Protein AF-A0A7S2IFE1-F1 (afdb_monomer)

Structure (mmCIF, N/CA/C/O backbone):
data_AF-A0A7S2IFE1-F1
#
_entry.id   AF-A0A7S2IFE1-F1
#
loop_
_atom_site.group_PDB
_atom_site.id
_atom_site.type_symbol
_atom_site.label_atom_id
_atom_site.label_alt_id
_atom_site.label_comp_id
_atom_site.label_asym_id
_atom_site.label_entity_id
_atom_site.label_seq_id
_atom_site.pdbx_PDB_ins_code
_atom_site.Cartn_x
_atom_site.Cartn_y
_atom_site.Cartn_z
_atom_site.occupancy
_atom_site.B_iso_or_equiv
_atom_site.auth_seq_id
_atom_site.auth_comp_id
_atom_site.auth_asym_id
_atom_site.auth_atom_id
_atom_site.pdbx_PDB_model_num
ATOM 1 N N . ILE A 1 1 ? -15.696 -22.538 -21.270 1.00 53.84 1 ILE A N 1
ATOM 2 C CA . ILE A 1 1 ? -15.846 -22.501 -19.796 1.00 53.84 1 ILE A CA 1
ATOM 3 C C . ILE A 1 1 ? -16.103 -21.050 -19.446 1.00 53.84 1 ILE A C 1
ATOM 5 O O . ILE A 1 1 ? -15.256 -20.229 -19.768 1.00 53.84 1 ILE A O 1
ATOM 9 N N . ASP A 1 2 ? -17.282 -20.742 -18.916 1.00 73.50 2 ASP A N 1
ATOM 10 C CA . ASP A 1 2 ? -17.671 -19.380 -18.537 1.00 73.50 2 ASP A CA 1
ATOM 11 C C . ASP A 1 2 ? -17.404 -19.205 -17.034 1.00 73.50 2 ASP A C 1
ATOM 13 O O . ASP A 1 2 ? -17.805 -20.053 -16.229 1.00 73.50 2 ASP A O 1
ATOM 17 N N . ALA A 1 3 ? -16.614 -18.199 -16.658 1.00 79.62 3 ALA A N 1
ATOM 18 C CA . ALA A 1 3 ? -16.078 -18.071 -15.305 1.00 79.62 3 ALA A CA 1
ATOM 19 C C . ALA A 1 3 ? -17.050 -17.318 -14.387 1.00 79.62 3 ALA A C 1
ATOM 21 O O . ALA A 1 3 ? -17.575 -16.266 -14.738 1.00 79.62 3 ALA A O 1
ATOM 22 N N . ARG A 1 4 ? -17.245 -17.831 -13.166 1.00 85.38 4 ARG A N 1
ATOM 23 C CA . ARG A 1 4 ? -18.012 -17.156 -12.109 1.00 85.38 4 ARG A CA 1
ATOM 24 C C . ARG A 1 4 ? -17.164 -16.043 -11.486 1.00 85.38 4 ARG A C 1
ATOM 26 O O . ARG A 1 4 ? -16.562 -16.246 -10.435 1.00 85.38 4 ARG A O 1
ATOM 33 N N . THR A 1 5 ? -17.076 -14.892 -12.145 1.00 90.00 5 THR A N 1
ATOM 34 C CA . THR A 1 5 ? -16.458 -13.684 -11.580 1.00 90.00 5 THR A CA 1
ATOM 35 C C . THR A 1 5 ? -17.531 -12.743 -11.036 1.00 90.00 5 THR A C 1
ATOM 37 O O . THR A 1 5 ? -18.658 -12.698 -11.525 1.00 90.00 5 THR A O 1
ATOM 40 N N . PHE A 1 6 ? -17.187 -11.992 -9.992 1.00 88.94 6 PHE A N 1
ATOM 41 C CA . PHE A 1 6 ? -17.997 -10.865 -9.539 1.00 88.94 6 PHE A CA 1
ATOM 42 C C . PHE A 1 6 ? -17.568 -9.601 -10.300 1.00 88.94 6 PHE A C 1
ATOM 44 O O . PHE A 1 6 ? -16.390 -9.482 -10.647 1.00 88.94 6 PHE A O 1
ATOM 51 N N . PRO A 1 7 ? -18.481 -8.652 -10.569 1.00 90.75 7 PRO A N 1
ATOM 52 C CA . PRO A 1 7 ? -18.118 -7.396 -11.216 1.00 90.75 7 PRO A CA 1
ATOM 53 C C . PRO A 1 7 ? -17.137 -6.603 -10.339 1.00 90.75 7 PRO A C 1
ATOM 55 O O . PRO A 1 7 ? -17.379 -6.409 -9.148 1.00 90.75 7 PRO A O 1
ATOM 58 N N . VAL A 1 8 ? -16.039 -6.129 -10.934 1.00 92.62 8 VAL A N 1
ATOM 59 C CA . VAL A 1 8 ? -15.009 -5.324 -10.257 1.00 92.62 8 VAL A CA 1
ATOM 60 C C . VAL A 1 8 ? -14.990 -3.921 -10.857 1.00 92.62 8 VAL A C 1
ATOM 62 O O . VAL A 1 8 ? -14.825 -3.760 -12.065 1.00 92.62 8 VAL A O 1
ATOM 65 N N . THR A 1 9 ? -15.132 -2.899 -10.013 1.00 93.75 9 THR A N 1
ATOM 66 C CA . THR A 1 9 ? -15.028 -1.494 -10.434 1.00 93.75 9 THR A CA 1
ATOM 67 C C . THR A 1 9 ? -13.569 -1.051 -10.436 1.00 93.75 9 THR A C 1
ATOM 69 O O . THR A 1 9 ? -12.890 -1.128 -9.413 1.00 93.75 9 THR A O 1
ATOM 72 N N . VAL A 1 10 ? -13.089 -0.551 -11.576 1.00 95.12 10 VAL A N 1
ATOM 73 C CA . VAL A 1 10 ? -11.712 -0.064 -11.731 1.00 95.12 10 VAL A CA 1
ATOM 74 C C . VAL A 1 10 ? -11.654 1.444 -11.488 1.00 95.12 10 VAL A C 1
ATOM 76 O O . VAL A 1 10 ? -12.428 2.206 -12.066 1.00 95.12 10 VAL A O 1
ATOM 79 N N . HIS A 1 11 ? -10.711 1.881 -10.653 1.00 94.31 11 HIS A N 1
ATOM 80 C CA . HIS A 1 11 ? -10.449 3.292 -10.373 1.00 94.31 11 HIS A CA 1
ATOM 81 C C . HIS A 1 11 ? -9.014 3.651 -10.760 1.00 94.31 11 HIS A C 1
ATOM 83 O O . HIS A 1 11 ? -8.075 2.979 -10.342 1.00 94.31 11 HIS A O 1
ATOM 89 N N . PHE A 1 12 ? -8.844 4.742 -11.509 1.00 94.69 12 PHE A N 1
ATOM 90 C CA . PHE A 1 12 ? -7.537 5.249 -11.928 1.00 94.69 12 PHE A CA 1
ATOM 91 C C . PHE A 1 12 ? -7.212 6.575 -11.239 1.00 94.69 12 PHE A C 1
ATOM 93 O O . PHE A 1 12 ? -8.102 7.386 -10.966 1.00 94.69 12 PHE A O 1
ATOM 100 N N . SER A 1 13 ? -5.925 6.805 -10.974 1.00 92.50 13 SER A N 1
ATOM 101 C CA . SER A 1 13 ? -5.438 8.138 -10.610 1.00 92.50 13 SER A CA 1
ATOM 102 C C . SER A 1 13 ? -5.477 9.063 -11.830 1.00 92.50 13 SER A C 1
ATOM 104 O O . SER A 1 13 ? -5.393 8.606 -12.968 1.00 92.50 13 SER A O 1
ATOM 106 N N . ARG A 1 14 ? -5.599 10.375 -11.598 1.00 91.81 14 ARG A N 1
ATOM 107 C CA . ARG A 1 14 ? -5.566 11.386 -12.672 1.00 91.81 14 ARG A CA 1
ATOM 108 C C . ARG A 1 14 ? -4.164 11.583 -13.251 1.00 91.81 14 ARG A C 1
ATOM 110 O O . ARG A 1 14 ? -4.053 11.928 -14.421 1.00 91.81 14 ARG A O 1
ATOM 117 N N . SER A 1 15 ? -3.141 11.371 -12.428 1.00 92.00 15 SER A N 1
ATOM 118 C CA . SER A 1 15 ? -1.726 11.473 -12.782 1.00 92.00 15 SER A CA 1
ATOM 119 C C . SER A 1 15 ? -0.961 10.320 -12.141 1.00 92.00 15 SER A C 1
ATOM 121 O O . SER A 1 15 ? -1.384 9.795 -11.105 1.00 92.00 15 SER A O 1
ATOM 123 N N . THR A 1 16 ? 0.153 9.940 -12.758 1.00 93.44 16 THR A N 1
ATOM 124 C CA . THR A 1 16 ? 1.093 8.963 -12.207 1.00 93.44 16 THR A CA 1
ATOM 125 C C . THR A 1 16 ? 2.061 9.690 -11.284 1.00 93.44 16 THR A C 1
ATOM 127 O O . THR A 1 16 ? 2.756 10.595 -11.735 1.00 93.44 16 THR A O 1
ATOM 130 N N . ASP A 1 17 ? 2.066 9.322 -10.006 1.00 90.94 17 ASP A N 1
ATOM 131 C CA . ASP A 1 17 ? 3.036 9.825 -9.034 1.00 90.94 17 ASP A CA 1
ATOM 132 C C . ASP A 1 17 ? 4.347 9.036 -9.176 1.00 90.94 17 ASP A C 1
ATOM 134 O O . ASP A 1 17 ? 4.302 7.809 -9.305 1.00 90.94 17 ASP A O 1
ATOM 138 N N . ASP A 1 18 ? 5.496 9.716 -9.110 1.00 91.56 18 ASP A N 1
ATOM 139 C CA . ASP A 1 18 ? 6.814 9.061 -9.157 1.00 91.56 18 ASP A CA 1
ATOM 140 C C . ASP A 1 18 ? 7.004 8.128 -7.943 1.00 91.56 18 ASP A C 1
ATOM 142 O O . ASP A 1 18 ? 7.433 6.981 -8.070 1.00 91.56 18 ASP A O 1
ATOM 146 N N . ASP A 1 19 ? 6.562 8.581 -6.764 1.00 93.19 19 ASP A N 1
ATOM 147 C CA . ASP A 1 19 ? 6.574 7.811 -5.520 1.00 93.19 19 ASP A CA 1
ATOM 148 C C . ASP A 1 19 ? 5.307 6.956 -5.355 1.00 93.19 19 ASP A C 1
ATOM 150 O O . ASP A 1 19 ? 4.447 7.205 -4.495 1.00 93.19 19 ASP A O 1
ATOM 154 N N . TYR A 1 20 ? 5.190 5.885 -6.138 1.00 94.50 20 TYR A N 1
ATOM 155 C CA . TYR A 1 20 ? 4.020 4.999 -6.073 1.00 94.50 20 TYR A CA 1
ATOM 156 C C . TYR A 1 20 ? 3.806 4.351 -4.695 1.00 94.50 20 TYR A C 1
ATOM 158 O O . TYR A 1 20 ? 2.667 4.059 -4.329 1.00 94.50 20 TYR A O 1
ATOM 166 N N . ILE A 1 21 ? 4.858 4.170 -3.889 1.00 94.62 21 ILE A N 1
ATOM 167 C CA . ILE A 1 21 ? 4.741 3.661 -2.510 1.00 94.62 21 ILE A CA 1
ATOM 168 C C . ILE A 1 21 ? 3.957 4.639 -1.626 1.00 94.62 21 ILE A C 1
ATOM 170 O O . ILE A 1 21 ? 3.078 4.226 -0.862 1.00 94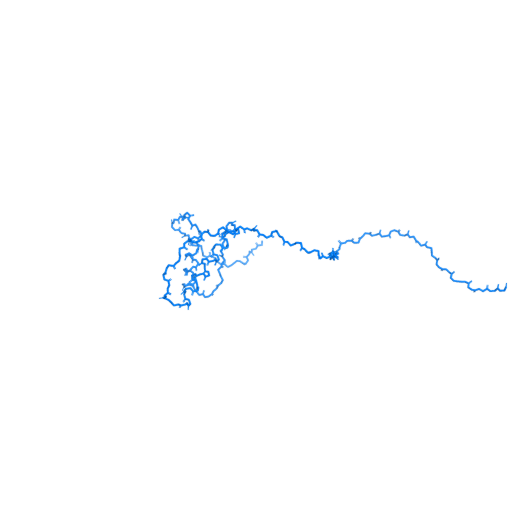.62 21 ILE A O 1
ATOM 174 N N . MET A 1 22 ? 4.225 5.941 -1.756 1.00 93.38 22 MET A N 1
ATOM 175 C CA . MET A 1 22 ? 3.484 6.984 -1.038 1.00 93.38 22 MET A CA 1
ATOM 176 C C . MET A 1 22 ? 2.044 7.084 -1.543 1.00 93.38 22 MET A C 1
ATOM 178 O O . MET A 1 22 ? 1.103 7.172 -0.744 1.00 93.38 22 MET A O 1
ATOM 182 N N . ALA A 1 23 ? 1.851 7.014 -2.861 1.00 93.94 23 ALA A N 1
ATOM 183 C CA . ALA A 1 23 ? 0.523 7.023 -3.465 1.00 93.94 23 ALA A CA 1
ATOM 184 C C . ALA A 1 23 ? -0.327 5.824 -2.999 1.00 93.94 23 ALA A C 1
ATOM 186 O O . ALA A 1 23 ? -1.488 5.996 -2.604 1.00 93.94 23 ALA A O 1
ATOM 187 N N . ALA A 1 24 ? 0.264 4.625 -2.954 1.00 94.81 24 ALA A N 1
ATOM 188 C CA . ALA A 1 24 ? -0.375 3.407 -2.462 1.00 94.81 24 ALA A CA 1
ATOM 189 C C . ALA A 1 24 ? -0.776 3.540 -0.988 1.00 94.81 24 ALA A C 1
ATOM 191 O O . ALA A 1 24 ? -1.924 3.273 -0.631 1.00 94.81 24 ALA A O 1
ATOM 192 N N . HIS A 1 25 ? 0.123 4.033 -0.132 1.00 94.81 25 HIS A N 1
ATOM 193 C CA . HIS A 1 25 ? -0.178 4.288 1.281 1.00 94.81 25 HIS A CA 1
ATOM 194 C C . HIS A 1 25 ? -1.361 5.247 1.468 1.00 94.81 25 HIS A C 1
ATOM 196 O O . HIS A 1 25 ? -2.271 4.979 2.263 1.00 94.81 25 HIS A O 1
ATOM 202 N N . LYS A 1 26 ? -1.397 6.337 0.694 1.00 93.31 26 LYS A N 1
ATOM 203 C CA . LYS A 1 26 ? -2.495 7.312 0.714 1.00 93.31 26 LYS A CA 1
ATOM 204 C C . LYS A 1 26 ? -3.823 6.686 0.282 1.00 93.31 26 LYS A C 1
ATOM 206 O O . LYS A 1 26 ? -4.842 6.919 0.939 1.00 93.31 26 LYS A O 1
ATOM 211 N N . MET A 1 27 ? -3.819 5.876 -0.779 1.00 93.88 27 MET A N 1
ATOM 212 C CA . MET A 1 27 ? -5.001 5.138 -1.244 1.00 93.88 27 MET A CA 1
ATOM 213 C C . MET A 1 27 ? -5.500 4.144 -0.196 1.00 93.88 27 MET A C 1
ATOM 215 O O . MET A 1 27 ? -6.690 4.133 0.118 1.00 93.88 27 MET A O 1
ATOM 219 N N . VAL A 1 28 ? -4.601 3.370 0.409 1.00 94.56 28 VAL A N 1
ATOM 220 C CA . VAL A 1 28 ? -4.943 2.387 1.447 1.00 94.56 28 VAL A CA 1
ATOM 221 C C . VAL A 1 28 ? -5.580 3.069 2.649 1.00 94.56 28 VAL A C 1
ATOM 223 O O . VAL A 1 28 ? -6.641 2.647 3.108 1.00 94.56 28 VAL A O 1
ATOM 226 N N . ARG A 1 29 ? -4.998 4.178 3.120 1.00 92.56 29 ARG A N 1
ATOM 227 C CA . ARG A 1 29 ? -5.572 4.962 4.221 1.00 92.56 29 ARG A CA 1
ATOM 228 C C . ARG A 1 29 ? -6.954 5.515 3.867 1.00 92.56 29 ARG A C 1
ATOM 230 O O . ARG A 1 29 ? -7.828 5.559 4.730 1.00 92.56 29 ARG A O 1
ATOM 237 N N . LYS A 1 30 ? -7.157 5.951 2.620 1.00 92.94 30 LYS A N 1
ATOM 238 C CA . LYS A 1 30 ? -8.452 6.451 2.144 1.00 92.94 30 LYS A CA 1
ATOM 239 C C . LYS A 1 30 ? -9.504 5.340 2.140 1.00 92.94 30 LYS A C 1
ATOM 241 O O . LYS A 1 30 ? -10.569 5.532 2.719 1.00 92.94 30 LYS A O 1
ATOM 246 N N . ILE A 1 31 ? -9.179 4.180 1.566 1.00 94.00 31 ILE A N 1
ATOM 247 C CA . ILE A 1 31 ? -10.055 3.000 1.522 1.00 94.00 31 ILE A CA 1
ATOM 248 C C . ILE A 1 31 ? -10.404 2.539 2.939 1.00 94.00 31 ILE A C 1
ATOM 250 O O . ILE A 1 31 ? -11.579 2.391 3.256 1.00 94.00 31 ILE A O 1
ATOM 254 N N . HIS A 1 32 ? -9.406 2.413 3.816 1.00 91.50 32 HIS A N 1
ATOM 255 C CA . HIS A 1 32 ? -9.594 1.952 5.192 1.00 91.50 32 HIS A CA 1
ATOM 256 C C . HIS A 1 32 ? -10.515 2.859 6.029 1.00 91.50 32 HIS A C 1
ATOM 258 O O . HIS A 1 32 ? -11.165 2.382 6.952 1.00 91.50 32 HIS A O 1
ATOM 264 N N . LYS A 1 33 ? -10.575 4.164 5.721 1.00 90.38 33 LYS A N 1
ATOM 265 C CA . LYS A 1 33 ? -11.426 5.132 6.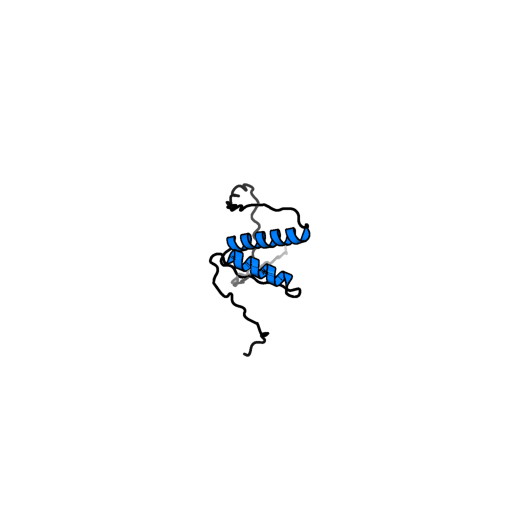435 1.00 90.38 33 LYS A CA 1
ATOM 266 C C . LYS A 1 33 ? -12.820 5.302 5.832 1.00 90.38 33 LYS A C 1
ATOM 268 O O . LYS A 1 33 ? -13.733 5.686 6.553 1.00 90.38 33 LYS A O 1
ATOM 273 N N . GLN A 1 34 ? -12.958 5.136 4.518 1.00 92.06 34 GLN A N 1
ATOM 274 C CA . GLN A 1 34 ? -14.174 5.516 3.787 1.00 92.06 34 GLN A CA 1
ATOM 275 C C . GLN A 1 34 ? -15.050 4.326 3.402 1.00 92.06 34 GLN A C 1
ATOM 277 O O . GLN A 1 34 ? -16.249 4.511 3.205 1.00 92.06 34 GLN A O 1
ATOM 282 N N . LEU A 1 35 ? -14.470 3.133 3.259 1.00 92.31 35 LEU A N 1
ATOM 283 C CA . LEU A 1 35 ? -15.196 1.938 2.842 1.00 92.31 35 LEU A CA 1
ATOM 284 C C . LEU A 1 35 ? -15.538 1.044 4.044 1.00 92.31 35 LEU A C 1
ATOM 286 O O . LEU A 1 35 ? -14.859 1.104 5.072 1.00 92.31 35 LEU A O 1
ATOM 290 N N . PRO A 1 36 ? -16.598 0.221 3.935 1.00 93.19 36 PRO A N 1
ATOM 291 C CA . PRO A 1 36 ? -16.941 -0.768 4.953 1.00 93.19 36 PRO A CA 1
ATOM 292 C C . PRO A 1 36 ? -15.788 -1.756 5.212 1.00 93.19 36 PRO A C 1
ATOM 294 O O . PRO A 1 36 ? -14.891 -1.899 4.376 1.00 93.19 36 PRO A O 1
ATOM 297 N N . PRO A 1 37 ? -15.803 -2.457 6.362 1.00 92.88 37 PRO A N 1
ATOM 298 C CA . PRO A 1 37 ? -14.745 -3.392 6.726 1.00 92.88 37 PRO A CA 1
ATOM 299 C C . PRO A 1 37 ? -14.563 -4.486 5.667 1.00 92.88 37 PRO A C 1
ATOM 301 O O . PRO A 1 37 ? -15.524 -5.108 5.218 1.00 92.88 37 PRO A O 1
ATOM 304 N N . GLY A 1 38 ? -13.307 -4.729 5.299 1.00 94.31 38 GLY A N 1
ATOM 305 C CA . GLY A 1 38 ? -12.902 -5.711 4.301 1.00 94.31 38 GLY A CA 1
ATOM 306 C C . GLY A 1 38 ? -11.380 -5.806 4.198 1.00 94.31 38 GLY A C 1
ATOM 307 O O . GLY A 1 38 ? -10.650 -5.056 4.852 1.00 94.31 38 GLY A O 1
ATOM 308 N N . THR A 1 39 ? -10.895 -6.741 3.386 1.00 94.06 39 THR A N 1
ATOM 309 C CA . THR A 1 39 ? -9.461 -6.932 3.133 1.00 94.06 39 THR A CA 1
ATOM 310 C C . THR A 1 39 ? -8.991 -6.070 1.968 1.00 94.06 39 THR A C 1
ATOM 312 O O . THR A 1 39 ? -9.691 -5.940 0.966 1.00 94.06 39 THR A O 1
ATOM 315 N N . ILE A 1 40 ? -7.778 -5.529 2.072 1.00 95.06 40 ILE A N 1
ATOM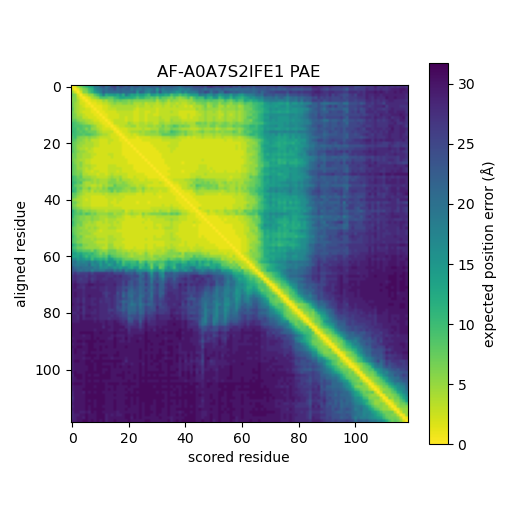 316 C CA . ILE A 1 40 ? -7.135 -4.750 1.011 1.00 95.06 40 ILE A CA 1
ATOM 317 C C . ILE A 1 40 ? -5.925 -5.543 0.520 1.00 95.06 40 ILE A C 1
ATOM 319 O O . ILE A 1 40 ? -5.077 -5.922 1.325 1.00 95.06 40 ILE A O 1
ATOM 323 N N . LEU A 1 41 ? -5.845 -5.772 -0.790 1.00 95.19 41 LEU A N 1
ATOM 324 C CA . LEU A 1 41 ? -4.691 -6.381 -1.450 1.00 95.19 41 LEU A CA 1
ATOM 325 C C . LEU A 1 41 ? -3.914 -5.296 -2.199 1.00 95.19 41 LEU A C 1
ATOM 327 O O . LEU A 1 41 ? -4.504 -4.533 -2.962 1.00 95.19 41 LEU A O 1
ATOM 331 N N . ILE A 1 42 ? -2.604 -5.220 -1.965 1.00 95.44 42 ILE A N 1
ATOM 332 C CA . ILE A 1 42 ? -1.712 -4.228 -2.575 1.00 95.44 42 ILE A CA 1
ATOM 333 C C . ILE A 1 42 ? -0.611 -4.976 -3.321 1.00 95.44 42 ILE A C 1
ATOM 335 O O . ILE A 1 42 ? -0.023 -5.906 -2.774 1.00 95.44 42 ILE A O 1
ATOM 339 N N . PHE A 1 43 ? -0.319 -4.542 -4.544 1.00 96.06 43 PHE A N 1
ATOM 340 C CA . PHE A 1 43 ? 0.765 -5.076 -5.361 1.00 96.06 43 PHE A CA 1
ATOM 341 C C . PHE A 1 43 ? 1.913 -4.063 -5.418 1.00 96.06 43 PHE A C 1
ATOM 343 O O . PHE A 1 43 ? 1.686 -2.887 -5.695 1.00 96.06 43 PHE A O 1
ATOM 350 N N . VAL A 1 44 ? 3.129 -4.528 -5.140 1.00 95.62 44 VAL A N 1
ATOM 351 C CA . VAL A 1 44 ? 4.394 -3.776 -5.225 1.00 95.62 44 VAL A CA 1
ATOM 352 C C . VAL A 1 44 ? 5.447 -4.660 -5.901 1.00 95.62 44 VAL A C 1
ATOM 354 O O . VAL A 1 44 ? 5.204 -5.853 -6.093 1.00 95.62 44 VAL A O 1
ATOM 357 N N . THR A 1 45 ? 6.589 -4.098 -6.293 1.00 94.69 45 THR A N 1
ATOM 358 C CA . THR A 1 45 ? 7.542 -4.775 -7.189 1.00 94.69 45 THR A CA 1
ATOM 359 C C . THR A 1 45 ? 8.595 -5.610 -6.459 1.00 94.69 45 THR A C 1
ATOM 361 O O . THR A 1 45 ? 9.072 -6.594 -7.022 1.00 94.69 45 THR A O 1
ATOM 364 N N . GLY A 1 46 ? 8.930 -5.283 -5.202 1.00 94.75 46 GLY A N 1
ATOM 365 C CA . GLY A 1 46 ? 9.996 -5.977 -4.466 1.00 94.75 46 GLY A CA 1
ATOM 366 C C . GLY A 1 46 ? 9.803 -6.095 -2.951 1.00 94.75 46 GLY A C 1
ATOM 367 O O . GLY A 1 46 ? 9.006 -5.384 -2.341 1.00 94.75 46 GLY A O 1
ATOM 368 N N . LYS A 1 47 ? 10.590 -6.985 -2.321 1.00 94.94 47 LYS A N 1
ATOM 369 C CA . LYS A 1 47 ? 10.567 -7.249 -0.864 1.00 94.94 47 LYS A CA 1
ATOM 370 C C . LYS A 1 47 ? 10.814 -5.975 -0.052 1.00 94.94 47 LYS A C 1
ATOM 372 O O . LYS A 1 47 ? 10.061 -5.689 0.873 1.00 94.94 47 LYS A O 1
ATOM 377 N N . HIS A 1 48 ? 11.821 -5.184 -0.420 1.00 95.62 48 HIS A N 1
ATOM 378 C CA . HIS A 1 48 ? 12.148 -3.946 0.294 1.00 95.62 48 HIS A CA 1
ATOM 379 C C . HIS A 1 48 ? 10.946 -2.982 0.350 1.00 95.62 48 HIS A C 1
ATOM 381 O O . HIS A 1 48 ? 10.612 -2.423 1.394 1.00 95.62 48 HIS A O 1
ATOM 387 N N . GLU A 1 49 ? 10.209 -2.876 -0.753 1.00 95.50 49 GLU A N 1
ATOM 388 C CA . GLU A 1 49 ? 9.021 -2.030 -0.864 1.00 95.50 49 GLU A CA 1
ATOM 389 C C . GLU A 1 49 ? 7.857 -2.522 -0.012 1.00 95.50 49 GLU A C 1
ATOM 391 O O . GLU A 1 49 ? 7.172 -1.716 0.622 1.00 95.50 49 GLU A O 1
ATOM 396 N N . VAL A 1 50 ? 7.656 -3.845 0.038 1.00 95.25 50 VAL A N 1
ATOM 397 C CA . VAL A 1 50 ? 6.668 -4.477 0.923 1.00 95.25 50 VAL A CA 1
ATOM 398 C C . VAL A 1 50 ? 6.944 -4.075 2.370 1.00 95.25 50 VAL A C 1
ATOM 400 O O . VAL A 1 50 ? 6.036 -3.622 3.072 1.00 95.25 50 VAL A O 1
ATOM 403 N N . HIS A 1 51 ? 8.197 -4.202 2.810 1.00 95.56 51 HIS A N 1
ATOM 404 C CA . HIS A 1 51 ? 8.596 -3.886 4.181 1.00 95.56 51 HIS A CA 1
ATOM 405 C C . HIS A 1 51 ? 8.400 -2.396 4.487 1.00 95.56 51 HIS A C 1
ATOM 407 O O . HIS A 1 51 ? 7.764 -2.053 5.491 1.00 95.56 51 HIS A O 1
ATOM 413 N N . ARG A 1 52 ? 8.847 -1.510 3.587 1.00 94.81 52 ARG A N 1
ATOM 414 C CA . ARG A 1 52 ? 8.668 -0.057 3.715 1.00 94.81 52 ARG A CA 1
ATOM 415 C C . ARG A 1 52 ? 7.192 0.332 3.820 1.00 94.81 52 ARG A C 1
ATOM 417 O O . ARG A 1 52 ? 6.803 1.048 4.744 1.00 94.81 52 ARG A O 1
ATOM 424 N N . LEU A 1 53 ? 6.345 -0.174 2.923 1.00 95.12 53 LEU A N 1
ATOM 425 C CA . LEU A 1 53 ? 4.910 0.118 2.927 1.00 95.12 53 LEU A CA 1
ATOM 426 C C . LEU A 1 53 ? 4.222 -0.400 4.198 1.00 95.12 53 LEU A C 1
ATOM 428 O O . LEU A 1 53 ? 3.392 0.299 4.786 1.00 95.12 53 LEU A O 1
ATOM 432 N N . CYS A 1 54 ? 4.593 -1.596 4.657 1.00 93.19 54 CYS A N 1
ATOM 433 C CA . CYS A 1 54 ? 4.058 -2.186 5.880 1.00 93.19 54 CYS A CA 1
ATOM 434 C C . CYS A 1 54 ? 4.365 -1.313 7.109 1.00 93.19 54 CYS A C 1
ATOM 436 O O . CYS A 1 54 ? 3.448 -0.996 7.876 1.00 93.19 54 CYS A O 1
ATOM 438 N N . ARG A 1 55 ? 5.613 -0.838 7.249 1.00 93.44 55 ARG A N 1
ATOM 439 C CA . ARG A 1 55 ?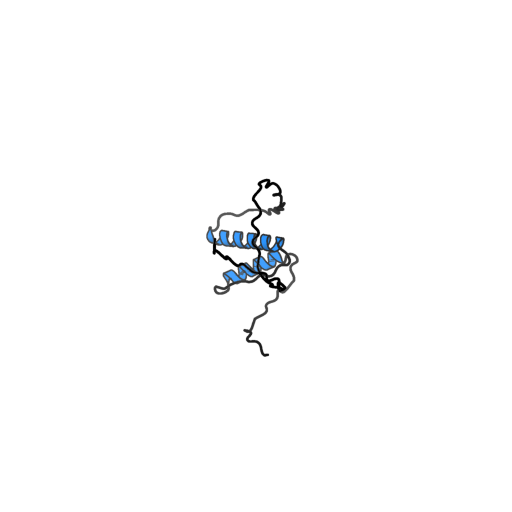 6.019 0.091 8.323 1.00 93.44 55 ARG A CA 1
ATOM 440 C C . ARG A 1 55 ? 5.180 1.372 8.305 1.00 93.44 55 ARG A C 1
ATOM 442 O O . ARG A 1 55 ? 4.591 1.736 9.325 1.00 93.44 55 ARG A O 1
ATOM 449 N N . LEU A 1 56 ? 5.024 1.994 7.136 1.00 93.06 56 LEU A N 1
ATOM 450 C CA . LEU A 1 56 ? 4.248 3.230 6.964 1.00 93.06 56 LEU A CA 1
ATOM 451 C C . LEU A 1 56 ? 2.764 3.067 7.321 1.00 93.06 56 LEU A C 1
ATOM 453 O O . LEU A 1 56 ? 2.155 3.955 7.935 1.00 93.06 56 LEU A O 1
ATOM 457 N N . ILE A 1 57 ? 2.149 1.947 6.929 1.00 92.56 57 ILE A N 1
ATOM 458 C CA . ILE A 1 57 ? 0.747 1.657 7.253 1.00 92.56 57 ILE A CA 1
ATOM 459 C C . ILE A 1 57 ? 0.604 1.456 8.765 1.00 92.56 57 ILE A C 1
ATOM 461 O O . ILE A 1 57 ? -0.240 2.113 9.386 1.00 92.56 57 ILE A O 1
ATOM 465 N N . GLN A 1 58 ? 1.455 0.622 9.371 1.00 91.00 58 GLN A N 1
ATOM 466 C CA . GLN A 1 58 ? 1.419 0.335 10.807 1.00 91.00 58 GLN A CA 1
ATOM 467 C C . GLN A 1 58 ? 1.612 1.591 11.660 1.00 91.00 58 GLN A C 1
ATOM 469 O O . GLN A 1 58 ? 0.812 1.840 12.565 1.00 91.00 58 GLN A O 1
ATOM 474 N N . GLN A 1 59 ? 2.627 2.402 11.357 1.00 89.00 59 GLN A N 1
ATOM 475 C CA . GLN A 1 59 ? 2.912 3.637 12.087 1.00 89.00 59 GLN A CA 1
ATOM 476 C C . GLN A 1 59 ? 1.714 4.590 12.029 1.00 89.00 59 GLN A C 1
ATOM 478 O O . GLN A 1 59 ? 1.272 5.119 13.051 1.00 89.00 59 GLN A O 1
ATOM 483 N N . SER A 1 60 ? 1.114 4.751 10.847 1.00 85.75 60 SER A N 1
ATOM 484 C CA . SER A 1 60 ? -0.033 5.643 10.702 1.00 85.75 60 SER A CA 1
ATOM 485 C C . SER A 1 60 ? -1.298 5.151 11.402 1.00 85.75 60 SER A C 1
ATOM 487 O O . SER A 1 60 ? -2.022 5.958 11.982 1.00 85.75 60 SER A O 1
ATOM 489 N N . ASN A 1 61 ? -1.541 3.840 11.416 1.00 81.38 61 ASN A N 1
ATOM 490 C CA . ASN A 1 61 ? -2.687 3.258 12.110 1.00 81.38 61 ASN A CA 1
ATOM 491 C C . ASN A 1 61 ? -2.517 3.293 13.636 1.00 81.38 61 ASN A C 1
ATOM 493 O O . ASN A 1 61 ? -3.508 3.447 14.351 1.00 81.38 61 ASN A O 1
ATOM 497 N N . ARG A 1 62 ? -1.280 3.217 14.150 1.00 78.69 62 ARG A N 1
ATOM 498 C CA . ARG A 1 62 ? -0.996 3.419 15.583 1.00 78.69 62 ARG A CA 1
ATOM 499 C C . ARG A 1 62 ? -1.266 4.857 16.018 1.00 78.69 62 ARG A C 1
ATOM 501 O O . ARG A 1 62 ? -1.921 5.050 17.038 1.00 78.69 62 ARG A O 1
ATOM 508 N N . ARG A 1 63 ? -0.861 5.859 15.226 1.00 70.44 63 ARG A N 1
ATOM 509 C CA . ARG A 1 63 ? -1.147 7.281 15.517 1.00 70.44 63 ARG A CA 1
ATOM 510 C C . ARG A 1 63 ? -2.650 7.575 15.606 1.00 70.44 63 ARG A C 1
ATOM 512 O O . ARG A 1 63 ? -3.070 8.364 16.443 1.00 70.44 63 ARG A O 1
ATOM 519 N N . LEU A 1 64 ? -3.477 6.886 14.813 1.00 63.44 64 LEU A N 1
ATOM 520 C CA . LEU A 1 64 ? -4.941 6.991 14.915 1.00 63.44 64 LEU A CA 1
ATOM 521 C C . LEU A 1 64 ? -5.498 6.424 16.229 1.00 63.44 64 LEU A C 1
ATOM 523 O O . LEU A 1 64 ? -6.564 6.849 16.663 1.00 63.44 64 LEU A O 1
ATOM 527 N N . ARG A 1 65 ? -4.797 5.473 16.856 1.00 62.81 65 ARG A N 1
ATOM 528 C CA . ARG A 1 65 ? -5.208 4.847 18.122 1.00 62.81 65 ARG A CA 1
ATOM 529 C C . ARG A 1 65 ? -4.677 5.572 19.357 1.00 62.81 65 ARG A C 1
ATOM 531 O O . ARG A 1 65 ? -5.312 5.490 20.399 1.00 62.81 65 ARG A O 1
ATOM 538 N N . ALA A 1 66 ? -3.538 6.255 19.244 1.00 61.53 66 ALA A N 1
ATOM 539 C CA . ALA A 1 66 ? -2.844 6.854 20.383 1.00 61.5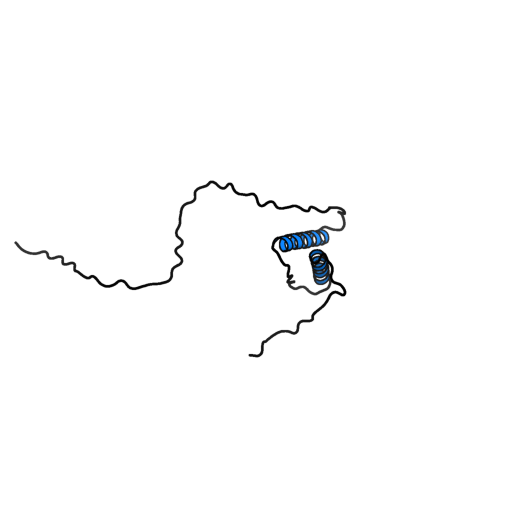3 66 ALA A CA 1
ATOM 540 C C . ALA A 1 66 ? -3.295 8.285 20.738 1.00 61.53 66 ALA A C 1
ATOM 542 O O . ALA A 1 66 ? -2.975 8.750 21.821 1.00 61.53 66 ALA A O 1
ATOM 543 N N . GLY A 1 67 ? -4.078 8.958 19.888 1.00 50.00 67 GLY A N 1
ATOM 544 C CA . GLY A 1 67 ? -4.577 10.306 20.170 1.00 50.00 67 GLY A CA 1
ATOM 545 C C . GLY A 1 67 ? -3.519 11.395 19.951 1.00 50.00 67 GLY A C 1
ATOM 546 O O . GLY A 1 67 ? -2.519 11.455 20.643 1.00 50.00 67 GLY A O 1
ATOM 547 N N . ALA A 1 68 ? -3.757 12.227 18.937 1.00 54.78 68 ALA A N 1
ATOM 548 C CA . ALA A 1 68 ? -3.381 13.639 18.753 1.00 54.78 68 ALA A CA 1
ATOM 549 C C . ALA A 1 68 ? -2.241 14.313 19.576 1.00 54.78 68 ALA A C 1
ATOM 551 O O . ALA A 1 68 ? -2.370 15.491 19.898 1.00 54.78 68 ALA A O 1
ATOM 552 N N . SER A 1 69 ? -1.115 13.658 19.870 1.00 44.22 69 SER A N 1
ATOM 553 C CA . SER A 1 69 ? 0.081 14.328 20.411 1.00 44.22 69 SER A CA 1
ATOM 554 C C . SER A 1 69 ? 1.365 13.553 20.092 1.00 44.22 69 SER A C 1
ATOM 556 O O . SER A 1 69 ? 1.803 12.732 20.891 1.00 44.22 69 SER A O 1
ATOM 558 N N . ALA A 1 70 ? 1.926 13.782 18.905 1.00 50.69 70 ALA A N 1
ATOM 559 C CA . ALA A 1 70 ? 3.345 13.597 18.568 1.00 50.69 70 ALA A CA 1
ATOM 560 C C . ALA A 1 70 ? 3.513 13.977 17.090 1.00 50.69 70 ALA A C 1
ATOM 562 O O . ALA A 1 70 ? 3.396 13.137 16.191 1.00 50.69 70 ALA A O 1
ATOM 563 N N . ASP A 1 71 ? 3.661 15.280 16.857 1.00 55.88 71 ASP A N 1
ATOM 564 C CA . ASP A 1 71 ? 4.342 15.781 15.669 1.00 55.88 71 ASP A CA 1
ATOM 565 C C . ASP A 1 71 ? 5.826 15.416 15.766 1.00 55.88 71 ASP A C 1
ATOM 567 O O . ASP A 1 71 ? 6.367 15.330 16.865 1.00 55.88 71 ASP A O 1
ATOM 571 N N . GLU A 1 72 ? 6.427 15.235 14.590 1.00 58.16 72 GLU A N 1
ATOM 572 C CA . GLU A 1 72 ? 7.830 14.882 14.342 1.00 58.16 72 GLU A CA 1
ATOM 573 C C . GLU A 1 72 ? 8.184 13.407 14.598 1.00 58.16 72 GLU A C 1
ATOM 575 O O . GLU A 1 72 ? 8.254 12.926 15.716 1.00 58.16 72 GLU A O 1
ATOM 580 N N . ASP A 1 73 ? 8.396 12.667 13.506 1.00 42.84 73 ASP A N 1
ATOM 581 C CA . ASP A 1 73 ? 9.662 11.947 13.379 1.00 42.84 73 ASP A CA 1
ATOM 582 C C . ASP A 1 73 ? 9.996 11.785 11.903 1.00 42.84 73 ASP A C 1
ATOM 584 O O . ASP A 1 73 ? 9.166 11.382 11.076 1.00 42.84 73 ASP A O 1
ATOM 588 N N . GLN A 1 74 ? 11.204 12.246 11.620 1.00 48.06 74 GLN A N 1
ATOM 589 C CA . GLN A 1 74 ? 11.834 12.372 10.329 1.00 48.06 74 GLN A CA 1
ATOM 590 C C . GLN A 1 74 ? 12.131 10.992 9.740 1.00 48.06 74 GLN A C 1
ATOM 592 O O . GLN A 1 74 ? 12.111 9.959 10.400 1.00 48.06 74 GLN A O 1
ATOM 597 N N . GLN A 1 75 ? 12.374 11.027 8.442 1.00 49.53 75 GLN A N 1
ATOM 598 C CA . GLN A 1 75 ? 12.955 9.982 7.628 1.00 49.53 75 GLN A CA 1
ATOM 599 C C . GLN A 1 75 ? 14.096 9.240 8.343 1.00 49.53 75 GLN A C 1
ATOM 601 O O . GLN A 1 75 ? 15.154 9.810 8.576 1.00 49.53 75 GLN A O 1
ATOM 606 N N . GLU A 1 76 ? 13.888 7.956 8.623 1.00 44.97 76 GLU A N 1
ATOM 607 C CA . GLU A 1 76 ? 14.972 6.988 8.770 1.00 44.97 76 GLU A CA 1
ATOM 608 C C . GLU A 1 76 ? 14.903 6.051 7.564 1.00 44.97 76 GLU A C 1
ATOM 610 O O . GLU A 1 76 ? 14.164 5.061 7.539 1.00 44.97 76 GLU A O 1
ATOM 615 N N . ASP A 1 77 ? 15.663 6.410 6.528 1.00 44.56 77 ASP A N 1
ATOM 616 C CA . ASP A 1 77 ? 16.203 5.446 5.576 1.00 44.56 77 ASP A CA 1
ATOM 617 C C . ASP A 1 77 ? 17.197 4.566 6.350 1.00 44.56 77 ASP A C 1
ATOM 619 O O . ASP A 1 77 ? 18.401 4.795 6.361 1.00 44.56 77 ASP A O 1
ATOM 623 N N . GLY A 1 78 ? 16.659 3.601 7.095 1.00 36.34 78 GLY A N 1
ATOM 624 C CA . GLY A 1 78 ? 17.433 2.524 7.691 1.00 36.34 78 GLY A CA 1
ATOM 625 C C . GLY A 1 78 ? 17.651 1.449 6.640 1.00 36.34 78 GLY A C 1
ATOM 626 O O . GLY A 1 78 ? 16.763 0.624 6.399 1.00 36.34 78 GLY A O 1
ATOM 627 N N . GLU A 1 79 ? 18.818 1.488 6.006 1.00 47.34 79 GLU A N 1
ATOM 628 C CA . GLU A 1 79 ? 19.427 0.328 5.367 1.00 47.34 79 GLU A CA 1
ATOM 629 C C . GLU A 1 79 ? 19.466 -0.798 6.411 1.00 47.34 79 GLU A C 1
ATOM 631 O O . GLU A 1 79 ? 20.184 -0.727 7.404 1.00 47.34 79 GLU A O 1
ATOM 636 N N . GLU A 1 80 ? 18.630 -1.822 6.239 1.00 46.00 80 GLU A N 1
ATOM 637 C CA . GLU A 1 80 ? 18.829 -3.079 6.955 1.00 46.00 80 GLU A CA 1
ATOM 638 C C . GLU A 1 80 ? 19.940 -3.820 6.214 1.00 46.00 80 GLU A C 1
ATOM 640 O O . GLU A 1 80 ? 19.688 -4.542 5.249 1.00 46.00 80 GLU A O 1
ATOM 645 N N . GLU A 1 81 ? 21.179 -3.579 6.644 1.00 47.19 81 GLU A N 1
ATOM 646 C CA . GLU A 1 81 ? 22.301 -4.477 6.396 1.00 47.19 81 GLU A CA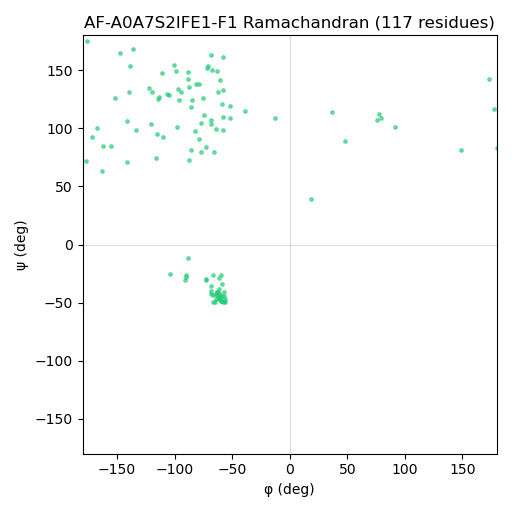 1
ATOM 647 C C . GLU A 1 81 ? 21.940 -5.847 6.997 1.00 47.19 81 GLU A C 1
ATOM 649 O O . GLU A 1 81 ? 21.830 -6.017 8.214 1.00 47.19 81 GLU A O 1
ATOM 654 N N . GLU A 1 82 ? 21.683 -6.838 6.139 1.00 48.56 82 GLU A N 1
ATOM 655 C CA . GLU A 1 82 ? 21.562 -8.235 6.557 1.00 48.56 82 GLU A CA 1
ATOM 656 C C . GLU A 1 82 ? 22.969 -8.769 6.902 1.00 48.56 82 GLU A C 1
ATOM 658 O O . GLU A 1 82 ? 23.617 -9.411 6.080 1.00 48.56 82 GLU A O 1
ATOM 663 N N . GLU A 1 83 ? 23.447 -8.535 8.129 1.00 46.28 83 GLU A N 1
ATOM 664 C CA . GLU A 1 83 ? 24.594 -9.257 8.700 1.00 46.28 83 GLU A CA 1
ATOM 665 C C . GLU A 1 83 ? 24.176 -10.097 9.913 1.00 46.28 83 GLU A C 1
ATOM 667 O O . GLU A 1 83 ? 24.156 -9.623 11.046 1.00 46.28 83 GLU A O 1
ATOM 672 N N . GLN A 1 84 ? 23.896 -11.384 9.679 1.00 42.22 84 GLN A N 1
ATOM 673 C CA . GLN A 1 84 ? 24.049 -12.446 10.684 1.00 42.22 84 GLN A CA 1
ATOM 674 C C . GLN A 1 84 ? 24.587 -13.723 10.017 1.00 42.22 84 GLN A C 1
ATOM 676 O O . GLN A 1 84 ? 23.892 -14.725 9.879 1.00 42.22 84 GLN A O 1
ATOM 681 N N . GLN A 1 85 ? 25.857 -13.699 9.609 1.00 48.69 85 GLN A N 1
ATOM 682 C CA . GLN A 1 85 ? 26.680 -14.909 9.594 1.00 48.69 85 GLN A CA 1
ATOM 683 C C . GLN A 1 85 ? 27.510 -14.896 10.872 1.00 48.69 85 GLN A C 1
ATOM 685 O O . GLN A 1 85 ? 28.468 -14.140 10.954 1.00 48.69 85 GLN A O 1
ATOM 690 N N . ASN A 1 86 ? 27.100 -15.676 11.876 1.00 40.16 86 ASN A N 1
ATOM 691 C CA . ASN A 1 86 ? 27.969 -16.288 12.891 1.00 40.16 86 ASN A CA 1
ATOM 692 C C . ASN A 1 86 ? 27.119 -17.165 13.820 1.00 40.16 86 ASN A C 1
ATOM 694 O O . ASN A 1 86 ? 26.867 -16.838 14.975 1.00 40.16 86 ASN A O 1
ATOM 698 N N . GLY A 1 87 ? 26.677 -18.299 13.282 1.00 42.72 87 GLY A N 1
ATOM 699 C CA . GLY A 1 87 ? 26.181 -19.432 14.052 1.00 42.72 87 GLY A CA 1
ATOM 700 C C . GLY A 1 87 ? 27.101 -20.618 13.815 1.00 42.72 87 GLY A C 1
ATOM 701 O O . GLY A 1 87 ? 26.766 -21.521 13.055 1.00 42.72 87 GLY A O 1
ATOM 702 N N . ASN A 1 88 ? 28.290 -20.597 14.422 1.00 48.03 88 ASN A N 1
ATOM 703 C CA . ASN A 1 88 ? 28.921 -21.862 14.765 1.00 48.03 88 ASN A CA 1
ATOM 704 C C . ASN A 1 88 ? 28.027 -22.443 15.868 1.00 48.03 88 ASN A C 1
ATOM 706 O O . ASN A 1 88 ? 27.949 -21.864 16.944 1.00 48.03 88 ASN A O 1
ATOM 710 N N . GLU A 1 89 ? 27.256 -23.471 15.533 1.00 46.06 89 GLU A N 1
ATOM 711 C CA . GLU A 1 89 ? 26.929 -24.579 16.425 1.00 46.06 89 GLU A CA 1
ATOM 712 C C . GLU A 1 89 ? 26.298 -25.702 15.594 1.00 46.06 89 GLU A C 1
ATOM 714 O O . GLU A 1 89 ? 25.151 -25.660 15.158 1.00 46.06 89 GLU A O 1
ATOM 719 N N . LEU A 1 90 ? 27.166 -26.669 15.303 1.00 56.91 90 LEU A N 1
ATOM 720 C CA . LEU A 1 90 ? 26.910 -28.094 15.152 1.00 56.91 90 LEU A CA 1
ATOM 721 C C . LEU A 1 90 ? 25.525 -28.535 15.659 1.00 56.91 90 LEU A C 1
ATOM 723 O O . LEU A 1 90 ? 25.326 -28.640 16.865 1.00 56.91 90 LEU A O 1
ATOM 727 N N . LEU A 1 91 ? 24.619 -28.884 14.745 1.00 43.22 91 LEU A N 1
ATOM 728 C CA . LEU A 1 91 ? 23.486 -29.761 15.031 1.00 43.22 91 LEU A CA 1
ATOM 729 C C . LEU A 1 91 ? 23.288 -30.721 13.858 1.00 43.22 91 LEU A C 1
ATOM 731 O O . LEU A 1 91 ? 23.375 -30.358 12.686 1.00 43.22 91 LEU A O 1
ATOM 735 N N . GLU A 1 92 ? 23.168 -31.978 14.249 1.00 43.06 92 GLU A N 1
ATOM 736 C CA . GLU A 1 92 ? 23.455 -33.182 13.492 1.00 43.06 92 GLU A CA 1
ATOM 737 C C . GLU A 1 92 ? 22.429 -33.457 12.390 1.00 43.06 92 GLU A C 1
ATOM 739 O O . GLU A 1 92 ? 21.256 -33.099 12.486 1.00 43.06 92 GLU A O 1
ATOM 744 N N . ALA A 1 93 ? 22.899 -34.136 11.342 1.00 49.59 93 ALA A N 1
ATOM 745 C CA . ALA A 1 93 ? 22.076 -34.676 10.276 1.00 49.59 93 ALA A CA 1
ATOM 746 C C . ALA A 1 93 ? 20.937 -35.530 10.854 1.00 49.59 93 ALA A C 1
ATOM 748 O O . ALA A 1 93 ? 21.171 -36.540 11.515 1.00 49.59 93 ALA A O 1
ATOM 749 N N . SER A 1 94 ? 19.703 -35.128 10.575 1.00 42.44 94 SER A N 1
ATOM 750 C CA . SER A 1 94 ? 18.556 -36.028 10.554 1.00 42.44 94 SER A CA 1
ATOM 751 C C . SER A 1 94 ? 17.985 -35.949 9.146 1.00 42.44 94 SER A C 1
ATOM 753 O O . SER A 1 94 ? 17.411 -34.936 8.753 1.00 42.44 94 SER A O 1
ATOM 755 N N . ASP A 1 95 ? 18.267 -36.993 8.370 1.00 45.16 95 ASP A N 1
ATOM 756 C CA . ASP A 1 95 ? 17.637 -37.297 7.090 1.00 45.16 95 ASP A CA 1
ATOM 757 C C . ASP A 1 95 ? 16.120 -37.430 7.296 1.00 45.16 95 ASP A C 1
ATOM 759 O O . ASP A 1 95 ? 15.627 -38.479 7.711 1.00 45.16 95 ASP A O 1
ATOM 763 N N . ASP A 1 96 ? 15.366 -36.374 6.999 1.00 44.75 96 ASP A N 1
ATOM 764 C CA . ASP A 1 96 ? 13.933 -36.484 6.723 1.00 44.75 96 ASP A CA 1
ATOM 765 C C . ASP A 1 96 ? 13.758 -36.824 5.233 1.00 44.75 96 ASP A C 1
ATOM 767 O O . ASP A 1 96 ? 13.538 -35.967 4.372 1.00 44.75 96 ASP A O 1
ATOM 771 N N . GLU A 1 97 ? 13.914 -38.114 4.933 1.00 52.22 97 GLU A N 1
ATOM 772 C CA . GLU A 1 97 ? 13.685 -38.724 3.625 1.00 52.22 97 GLU A CA 1
ATOM 773 C C . GLU A 1 97 ? 12.196 -38.611 3.239 1.00 52.22 97 GLU A C 1
ATOM 775 O O . GLU A 1 97 ? 11.333 -39.377 3.675 1.00 52.22 97 GLU A O 1
ATOM 780 N N . PHE A 1 98 ? 11.881 -37.615 2.405 1.00 38.00 98 PHE A N 1
ATOM 781 C CA . PHE A 1 98 ? 10.599 -37.503 1.714 1.00 38.00 98 PHE A CA 1
ATOM 782 C C . PHE A 1 98 ? 10.491 -38.629 0.677 1.00 38.00 98 PHE A C 1
ATOM 784 O O . PHE A 1 98 ? 11.116 -38.591 -0.383 1.00 38.00 98 PHE A O 1
ATOM 791 N N . GLY A 1 99 ? 9.708 -39.652 1.016 1.00 35.91 99 GLY A N 1
ATOM 792 C CA . GLY A 1 99 ? 9.539 -40.852 0.209 1.00 35.91 99 GLY A CA 1
ATOM 793 C C . GLY A 1 99 ? 8.915 -40.623 -1.170 1.00 35.91 99 GLY A C 1
ATOM 794 O O . GLY A 1 99 ? 8.034 -39.783 -1.358 1.00 35.91 99 GLY A O 1
ATOM 795 N N . GLY A 1 100 ? 9.311 -41.484 -2.111 1.00 33.44 100 GLY A N 1
ATOM 796 C CA . GLY A 1 100 ? 8.511 -41.787 -3.295 1.00 33.44 100 GLY A CA 1
ATOM 797 C C . GLY A 1 100 ? 9.298 -42.144 -4.552 1.00 33.44 100 GLY A C 1
ATOM 798 O O . GLY A 1 100 ? 9.420 -41.301 -5.429 1.00 33.44 100 GLY A O 1
ATOM 799 N N . ALA A 1 101 ? 9.740 -43.401 -4.673 1.00 43.69 101 ALA A N 1
ATOM 800 C CA . ALA A 1 101 ? 9.524 -44.254 -5.854 1.00 43.69 101 ALA A CA 1
ATOM 801 C C . ALA A 1 101 ? 10.227 -45.609 -5.661 1.00 43.69 101 ALA A C 1
ATOM 803 O O . ALA A 1 101 ? 11.442 -45.694 -5.541 1.00 43.69 101 ALA A O 1
ATOM 804 N N . SER A 1 102 ? 9.424 -46.668 -5.616 1.00 45.78 102 SER A N 1
ATOM 805 C CA . SER A 1 102 ? 9.829 -48.071 -5.631 1.00 45.78 102 SER A CA 1
ATOM 806 C C . SER A 1 102 ? 10.261 -48.505 -7.035 1.00 45.78 102 SER A C 1
ATOM 808 O O . SER A 1 102 ? 9.438 -48.419 -7.947 1.00 45.78 102 SER A O 1
ATOM 810 N N . GLU A 1 103 ? 11.462 -49.068 -7.183 1.00 51.28 103 GLU A N 1
ATOM 811 C CA . GLU A 1 103 ? 11.853 -49.883 -8.343 1.00 51.28 103 GLU A CA 1
ATOM 812 C C . GLU A 1 103 ? 12.565 -51.175 -7.883 1.00 51.28 103 GLU A C 1
ATOM 814 O O . GLU A 1 103 ? 13.734 -51.186 -7.523 1.00 51.28 103 GLU A O 1
ATOM 819 N N . GLU A 1 104 ? 11.770 -52.249 -7.850 1.00 48.00 104 GLU A N 1
ATOM 820 C CA . GLU A 1 104 ? 12.063 -53.618 -8.312 1.00 48.00 104 GLU A CA 1
ATOM 821 C C . GLU A 1 104 ? 13.385 -54.315 -7.902 1.00 48.00 104 GLU A C 1
ATOM 823 O O . GLU A 1 104 ? 14.347 -54.386 -8.665 1.00 48.00 104 GLU A O 1
ATOM 828 N N . ASP A 1 105 ? 13.361 -55.015 -6.759 1.00 39.47 105 ASP A N 1
ATOM 829 C CA . ASP A 1 105 ? 14.348 -56.048 -6.411 1.00 39.47 105 ASP A CA 1
ATOM 830 C C . ASP A 1 105 ? 14.128 -57.354 -7.201 1.00 39.47 105 ASP A C 1
ATOM 832 O O . ASP A 1 105 ? 13.185 -58.127 -6.981 1.00 39.47 105 ASP A O 1
ATOM 836 N N . VAL A 1 106 ? 15.067 -57.644 -8.101 1.00 45.34 106 VAL A N 1
ATOM 837 C CA . VAL A 1 106 ? 15.203 -58.929 -8.796 1.00 45.34 106 VAL A CA 1
ATOM 838 C C . VAL A 1 106 ? 15.832 -59.979 -7.867 1.00 45.34 106 VAL A C 1
ATOM 840 O O . VAL A 1 106 ? 17.035 -60.018 -7.645 1.00 45.34 106 VAL A O 1
ATOM 843 N N . LYS A 1 107 ? 14.969 -60.876 -7.377 1.00 41.84 107 LYS A N 1
ATOM 844 C CA . LYS A 1 107 ? 15.125 -62.341 -7.235 1.00 41.84 107 LYS A CA 1
ATOM 845 C C . LYS A 1 107 ? 16.509 -62.911 -6.851 1.00 41.84 107 LYS A C 1
ATOM 847 O O . LYS A 1 107 ? 17.393 -63.059 -7.689 1.00 41.84 107 LYS A O 1
ATOM 852 N N . GLY A 1 108 ? 16.570 -63.509 -5.656 1.00 38.84 108 GLY A N 1
ATOM 853 C CA . GLY A 1 108 ? 17.580 -64.511 -5.291 1.00 38.84 108 GLY A CA 1
ATOM 854 C C . GLY A 1 108 ? 17.195 -65.336 -4.058 1.00 38.84 108 GLY A C 1
ATOM 855 O O . GLY A 1 108 ? 17.581 -65.002 -2.947 1.00 38.84 108 GLY A O 1
ATOM 856 N N . SER A 1 109 ? 16.417 -66.406 -4.251 1.00 48.03 109 SER A N 1
ATOM 857 C CA . SER A 1 109 ? 16.090 -67.415 -3.227 1.00 48.03 109 SER A CA 1
ATOM 858 C C . SER A 1 109 ? 17.227 -68.423 -3.020 1.00 48.03 109 SER A C 1
ATOM 860 O O . SER A 1 109 ? 17.739 -68.940 -4.009 1.00 48.03 109 SER A O 1
ATOM 862 N N . ALA A 1 110 ? 17.520 -68.774 -1.762 1.00 51.91 110 ALA A N 1
ATOM 863 C CA . ALA A 1 110 ? 17.930 -70.114 -1.295 1.00 51.91 110 ALA A CA 1
ATOM 864 C C . ALA A 1 110 ? 17.961 -70.094 0.252 1.00 51.91 110 ALA A C 1
ATOM 866 O O . ALA A 1 110 ? 18.807 -69.441 0.850 1.00 51.91 110 ALA A O 1
ATOM 867 N N . GLU A 1 111 ? 16.862 -70.480 0.899 1.00 44.91 111 GLU A N 1
ATOM 868 C CA . GLU A 1 111 ? 16.637 -71.794 1.538 1.00 44.91 111 GLU A CA 1
ATOM 869 C C . GLU A 1 111 ? 17.301 -71.962 2.916 1.00 44.91 111 GLU A C 1
ATOM 871 O O . GLU A 1 111 ? 18.509 -72.126 3.052 1.00 44.91 111 GLU A O 1
ATOM 876 N N . MET A 1 112 ? 16.447 -71.971 3.946 1.00 48.25 112 MET A N 1
ATOM 877 C CA . MET A 1 112 ? 16.729 -72.519 5.269 1.00 48.25 112 MET A CA 1
ATOM 878 C C . MET A 1 112 ? 16.161 -73.937 5.341 1.00 48.25 112 MET A C 1
ATOM 880 O O . MET A 1 112 ? 14.992 -74.138 5.019 1.00 48.25 112 MET A O 1
ATOM 884 N N . ALA A 1 113 ? 16.941 -74.887 5.848 1.00 59.56 113 ALA A N 1
ATOM 885 C CA . ALA A 1 113 ? 16.405 -76.118 6.411 1.00 59.56 113 ALA A CA 1
ATOM 886 C C . ALA A 1 113 ? 17.223 -76.510 7.648 1.00 59.56 113 ALA A C 1
ATOM 888 O O . ALA A 1 113 ? 18.369 -76.947 7.554 1.00 59.56 113 ALA A O 1
ATOM 889 N N . ASP A 1 114 ? 16.601 -76.309 8.809 1.00 46.72 114 ASP A N 1
ATOM 890 C CA . ASP A 1 114 ? 16.849 -77.078 10.026 1.00 46.72 114 ASP A CA 1
ATOM 891 C C . ASP A 1 114 ? 16.511 -78.554 9.755 1.00 46.72 114 ASP A C 1
ATOM 893 O O . ASP A 1 114 ? 15.561 -78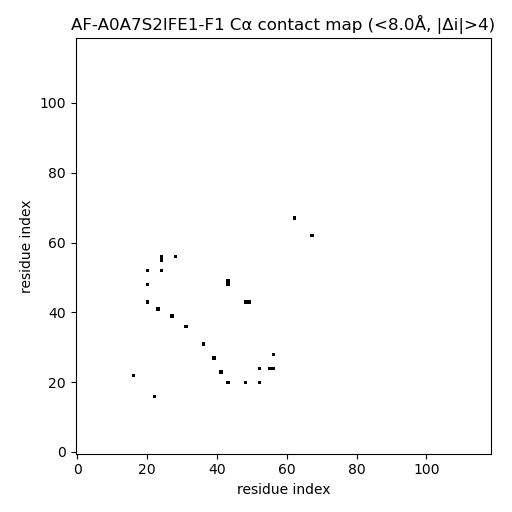.874 9.037 1.00 46.72 114 ASP A O 1
ATOM 897 N N . GLY A 1 115 ? 17.320 -79.450 10.308 1.00 52.84 115 GLY A N 1
ATOM 898 C CA . GLY A 1 115 ? 17.258 -80.880 10.050 1.00 52.84 115 GLY A CA 1
ATOM 899 C C . GLY A 1 115 ? 18.010 -81.675 11.107 1.00 52.84 115 GLY A C 1
ATOM 900 O O . GLY A 1 115 ? 18.993 -82.347 10.812 1.00 52.84 115 GLY A O 1
ATOM 901 N N . SER A 1 116 ? 17.543 -81.596 12.351 1.00 51.75 116 SER A N 1
ATOM 902 C CA . SER A 1 116 ? 17.825 -82.584 13.396 1.00 51.75 116 SER A CA 1
ATOM 903 C C . SER A 1 116 ? 17.355 -83.988 12.977 1.00 51.75 116 SER A C 1
ATOM 905 O O . SER A 1 116 ? 16.163 -84.164 12.734 1.00 51.75 116 SER A O 1
ATOM 907 N N . ALA A 1 117 ? 18.259 -84.981 12.923 1.00 46.16 117 ALA A N 1
ATOM 908 C CA . ALA A 1 117 ? 18.056 -86.343 13.452 1.00 46.16 117 ALA A CA 1
ATOM 909 C C . ALA A 1 117 ? 19.198 -87.334 13.115 1.00 46.16 117 ALA A C 1
ATOM 911 O O . ALA A 1 117 ? 19.659 -87.426 11.984 1.00 46.16 117 ALA A O 1
ATOM 912 N N . ALA A 1 118 ? 19.461 -88.190 14.112 1.00 40.97 118 ALA A N 1
ATOM 913 C CA . ALA A 1 118 ? 19.895 -89.593 14.045 1.00 40.97 118 ALA A CA 1
ATOM 914 C C . ALA A 1 118 ? 21.401 -89.960 14.053 1.00 40.97 118 ALA A C 1
ATOM 916 O O . ALA A 1 118 ? 22.039 -90.053 13.014 1.00 40.97 118 ALA A O 1
ATOM 917 N N . ARG A 1 119 ? 21.811 -90.384 15.265 1.00 42.47 119 ARG A N 1
ATOM 918 C CA . ARG A 1 119 ? 22.681 -91.525 15.639 1.00 42.47 119 ARG A CA 1
ATOM 919 C C . ARG A 1 119 ? 24.173 -91.493 15.319 1.00 42.47 119 ARG A C 1
ATOM 921 O O . ARG A 1 119 ? 24.552 -91.637 14.143 1.00 42.47 119 ARG A O 1
#

Foldseek 3Di:
DDDPDDDDDDDDDPDDDPPVLVVQLVVVVVCVPPDDDDDDDDDDDDPVSVVVSVVSNVVVVVDVVPDDDDDDDDDDPDDPPPDDDDDPDDDDDDPPDPDDDDDDDDDDDDDDDDDDDDD

Sequence (119 aa):
IDARTFPVTVHFSRSTDDDYIMAAHKMVRKIHKQLPPGTILIFVTGKHEVHRLCRLIQQSNRRLRAGASADEDQQEDGEEEEEQQNGNELLEASDDEFGGASEEDVKGSAEMADGSAAR

Mean predicted aligned error: 18.08 Å

InterPro domains:
  IPR027417 P-loop containing nucleoside triphosphate hydrolase [G3DSA:3.40.50.300] (5-91)

Secondary structure (DSSP, 8-state):
----PPP------SS--S-HHHHHHHHHH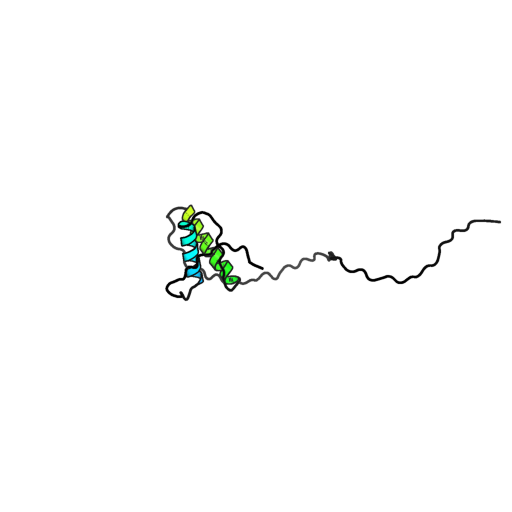HHHHHSPS-------SSHHHHHHHHHHHHHHHHHHHH-S---------------------------------------------------

Organism: NCBI:txid327968

Radius of gyr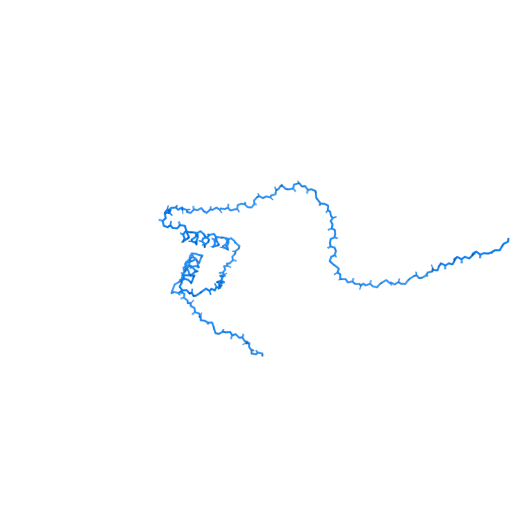ation: 31.84 Å; Cα contacts (8 Å, |Δi|>4): 14; chains: 1; bounding box: 47×107×40 Å

Solvent-accessible surface area (backbone atoms only — not comparable to full-atom values): 8979 Å² total; per-residue (Å²): 136,86,80,96,71,76,94,79,88,85,84,79,75,96,66,86,63,91,57,51,67,60,53,48,52,52,50,51,56,48,46,70,73,74,48,79,96,78,90,86,88,83,90,78,94,49,71,69,54,52,54,54,49,50,52,56,52,51,55,55,56,49,52,72,72,68,57,99,77,78,84,87,83,78,92,75,89,70,81,79,75,90,80,84,90,82,78,91,69,93,77,79,93,73,88,80,77,82,82,86,81,91,80,83,88,83,82,84,89,83,86,88,79,90,79,92,81,85,135

pLDDT: mean 70.52, std 22.98, range [33.44, 96.06]